Protein AF-A0A078K317-F1 (afdb_monomer_lite)

Secondary structure (DSSP, 8-state):
----PPPPPSS-TT--TTHHHHTT---GGGHHHHHHH-HHHHHHHHHSHHHHHHHHHHHTT----HHHHHHHHT-

Radius of gyration: 13.92 Å; chains: 1; bounding box: 37×32×30 Å

pLDDT: mean 71.1, std 11.13, range [41.59, 84.56]

Structure (mmCIF, N/CA/C/O backbone):
data_AF-A0A078K317-F1
#
_entry.id   AF-A0A078K317-F1
#
loop_
_atom_site.group_PDB
_atom_site.id
_atom_site.type_symbol
_atom_site.label_atom_id
_atom_site.label_alt_id
_atom_site.label_comp_id
_atom_site.label_asym_id
_atom_site.label_entity_id
_atom_site.label_seq_id
_atom_site.pdbx_PDB_ins_code
_atom_site.Cartn_x
_atom_site.Cartn_y
_atom_site.Cartn_z
_atom_site.occupancy
_atom_site.B_iso_or_equiv
_atom_site.auth_seq_id
_atom_site.auth_comp_id
_atom_site.auth_asym_id
_atom_site.auth_atom_id
_atom_site.pdbx_PDB_model_num
ATOM 1 N N . MET A 1 1 ? -25.289 20.078 -5.705 1.00 41.59 1 MET A N 1
ATOM 2 C CA . MET A 1 1 ? -24.053 19.360 -6.060 1.00 41.59 1 MET A CA 1
ATOM 3 C C . MET A 1 1 ? -23.361 19.114 -4.743 1.00 41.59 1 MET A C 1
ATOM 5 O O . MET A 1 1 ? -22.890 20.068 -4.137 1.00 41.59 1 MET A O 1
ATOM 9 N N . GLU A 1 2 ? -23.499 17.902 -4.216 1.00 50.22 2 GLU A N 1
ATOM 10 C CA . GLU A 1 2 ? -22.787 17.500 -3.006 1.00 50.22 2 GLU A CA 1
ATOM 11 C C . GLU A 1 2 ? -21.302 17.584 -3.359 1.00 50.22 2 GLU A C 1
ATOM 13 O O . GLU A 1 2 ? -20.874 17.001 -4.353 1.00 50.22 2 GLU A O 1
ATOM 18 N N . MET A 1 3 ? -20.552 18.447 -2.676 1.00 52.09 3 MET A N 1
ATOM 19 C CA . MET A 1 3 ? -19.107 18.461 -2.847 1.00 52.09 3 MET A CA 1
ATOM 20 C C . MET A 1 3 ? -18.634 17.129 -2.285 1.00 52.09 3 MET A C 1
ATOM 22 O O . MET A 1 3 ? -18.707 16.967 -1.067 1.00 52.09 3 MET A O 1
ATOM 26 N N . ASP A 1 4 ? -18.232 16.193 -3.151 1.00 60.03 4 ASP A N 1
ATOM 27 C CA . ASP A 1 4 ? -17.549 14.967 -2.740 1.00 60.03 4 ASP A CA 1
ATOM 28 C C . ASP A 1 4 ? -16.466 15.378 -1.744 1.00 60.03 4 ASP A C 1
ATOM 30 O O . ASP A 1 4 ? -15.499 16.067 -2.091 1.00 60.03 4 ASP A O 1
ATOM 34 N N . GLN A 1 5 ? -16.709 15.087 -0.465 1.00 64.44 5 GLN A N 1
ATOM 35 C CA . GLN A 1 5 ? -15.772 15.447 0.580 1.00 64.44 5 GLN A CA 1
ATOM 36 C C . GLN A 1 5 ? -14.500 14.675 0.280 1.00 64.44 5 GLN A C 1
ATOM 38 O O . GLN A 1 5 ? -14.526 13.452 0.156 1.00 64.44 5 GLN A O 1
ATOM 43 N N . LEU A 1 6 ? -13.395 15.404 0.121 1.00 61.09 6 LEU A N 1
ATOM 44 C CA . LEU A 1 6 ? -12.108 14.770 -0.103 1.00 61.09 6 LEU A CA 1
ATOM 45 C C . LEU A 1 6 ? -11.840 13.763 1.030 1.00 61.09 6 LEU A C 1
ATOM 47 O O . LEU A 1 6 ? -12.163 14.061 2.189 1.00 61.09 6 LEU A O 1
ATOM 51 N N . PRO A 1 7 ? -11.245 12.600 0.708 1.00 62.03 7 PRO A N 1
ATOM 52 C CA . PRO A 1 7 ? -10.931 11.574 1.692 1.00 62.03 7 PRO A CA 1
ATOM 53 C C . PRO A 1 7 ? -10.115 12.152 2.850 1.00 62.03 7 PRO A C 1
ATOM 55 O O . PRO A 1 7 ? -9.313 13.081 2.668 1.00 62.03 7 PRO A O 1
ATOM 58 N N . LYS A 1 8 ? -10.299 11.613 4.058 1.00 69.19 8 LYS A N 1
ATOM 59 C CA . LYS A 1 8 ? -9.589 12.122 5.239 1.00 69.19 8 LYS A CA 1
ATOM 60 C C . LYS A 1 8 ? -8.085 11.943 5.066 1.00 69.19 8 LYS A C 1
ATOM 62 O O . LYS A 1 8 ? -7.575 10.834 4.916 1.00 69.19 8 LYS A O 1
ATOM 67 N N . THR A 1 9 ? -7.343 13.044 5.156 1.00 65.25 9 THR A N 1
ATOM 68 C CA . THR A 1 9 ? -5.891 12.988 4.997 1.00 65.25 9 THR A CA 1
ATOM 69 C C . THR A 1 9 ? -5.234 12.320 6.210 1.00 65.25 9 THR A C 1
ATOM 71 O O . THR A 1 9 ? -5.500 12.652 7.366 1.00 65.25 9 THR A O 1
ATOM 74 N N . LEU A 1 10 ? -4.332 11.367 5.953 1.00 66.50 10 LEU A N 1
ATOM 75 C CA . LEU A 1 10 ? -3.546 10.692 6.999 1.00 66.50 10 LEU A CA 1
ATOM 76 C C . LEU A 1 10 ? -2.574 11.630 7.724 1.00 66.50 10 LEU A C 1
ATOM 78 O O . LEU A 1 10 ? -2.209 11.392 8.876 1.00 66.50 10 LEU A O 1
ATOM 82 N N . PHE A 1 11 ? -2.126 12.669 7.027 1.00 67.31 11 PHE A N 1
ATOM 83 C CA . PHE A 1 11 ? -1.244 13.706 7.537 1.00 67.31 11 PHE A CA 1
ATOM 84 C C . PHE A 1 11 ? -1.882 15.066 7.264 1.00 67.31 11 PHE A C 1
ATOM 86 O O . PHE A 1 11 ? -2.686 15.215 6.341 1.00 67.31 11 PHE A O 1
ATOM 93 N N . LYS A 1 12 ? -1.554 16.060 8.091 1.00 73.12 12 LYS A N 1
ATOM 94 C CA . LYS A 1 12 ? -1.884 17.450 7.766 1.00 73.12 12 LYS A CA 1
ATOM 95 C C . LYS A 1 12 ? -0.955 17.911 6.650 1.00 73.12 12 LYS A C 1
ATOM 97 O O . LYS A 1 12 ? 0.211 17.515 6.645 1.00 73.12 12 LYS A O 1
ATOM 102 N N . GLU A 1 13 ? -1.459 18.779 5.786 1.00 63.03 13 GLU A N 1
ATOM 103 C CA . GLU A 1 13 ? -0.668 19.395 4.723 1.00 63.03 13 GLU A CA 1
ATOM 104 C C . GLU A 1 13 ? 0.639 19.980 5.292 1.00 63.03 13 GLU A C 1
ATOM 106 O O . GLU A 1 13 ? 0.623 20.742 6.264 1.00 63.03 13 GLU A O 1
ATOM 111 N N . GLY A 1 14 ? 1.780 19.548 4.748 1.00 66.62 14 GLY A N 1
ATOM 112 C CA . GLY A 1 14 ? 3.115 19.991 5.159 1.00 66.62 14 GLY A CA 1
ATOM 113 C C . GLY A 1 14 ? 3.717 19.232 6.348 1.00 66.62 14 GLY A C 1
ATOM 114 O O . GLY A 1 14 ? 4.841 19.526 6.754 1.00 66.62 14 GLY A O 1
ATOM 115 N N . THR A 1 15 ? 3.011 18.249 6.915 1.00 69.81 15 THR A N 1
A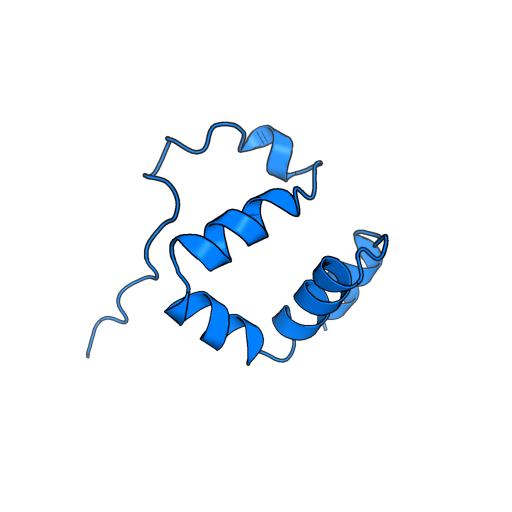TOM 116 C CA . THR A 1 15 ? 3.527 17.395 8.009 1.00 69.81 15 THR A CA 1
ATOM 117 C C . THR A 1 15 ? 4.025 16.033 7.528 1.00 69.81 15 THR A C 1
ATOM 119 O O . THR A 1 15 ? 4.449 15.191 8.329 1.00 69.81 15 THR A O 1
ATOM 122 N N . GLU A 1 16 ? 4.014 15.800 6.217 1.00 72.06 16 GLU A N 1
ATOM 123 C CA . GLU A 1 16 ? 4.554 14.604 5.594 1.00 72.06 16 GLU A CA 1
ATOM 124 C C . GLU A 1 16 ? 6.072 14.549 5.799 1.00 72.06 16 GLU A C 1
ATOM 126 O O . GLU A 1 16 ? 6.866 15.105 5.048 1.00 72.06 16 GLU A O 1
ATOM 131 N N . THR A 1 17 ? 6.494 13.826 6.834 1.00 62.28 17 THR A N 1
ATOM 132 C CA . THR A 1 17 ? 7.898 13.780 7.284 1.00 62.28 17 THR A CA 1
ATOM 133 C C . THR A 1 17 ? 8.942 13.403 6.224 1.00 62.28 17 THR A C 1
ATOM 135 O O . THR A 1 17 ? 10.132 13.545 6.498 1.00 62.28 17 THR A O 1
ATOM 138 N N . GLN A 1 18 ? 8.562 12.842 5.067 1.00 60.19 18 GLN A N 1
ATOM 139 C CA . GLN A 1 18 ? 9.504 12.215 4.128 1.00 60.19 18 GLN A CA 1
ATOM 140 C C . GLN A 1 18 ? 9.072 12.291 2.651 1.00 60.19 18 GLN A C 1
ATOM 142 O O . GLN A 1 18 ? 9.296 11.324 1.922 1.00 60.19 18 GLN A O 1
ATOM 147 N N . VAL A 1 19 ? 8.489 13.410 2.197 1.00 53.72 19 VAL A N 1
ATOM 148 C CA . VAL A 1 19 ? 8.029 13.596 0.796 1.00 53.72 19 VAL A CA 1
ATOM 149 C C . VAL A 1 19 ? 9.129 13.265 -0.223 1.00 53.72 19 VAL A C 1
ATOM 151 O O . VAL A 1 19 ? 8.898 12.502 -1.156 1.00 53.72 19 VAL A O 1
ATOM 154 N N . GLU A 1 20 ? 10.365 13.713 0.016 1.00 51.34 20 GLU A N 1
ATOM 155 C CA . GLU A 1 20 ? 11.510 13.436 -0.870 1.00 51.34 20 GLU A CA 1
ATOM 156 C C . GLU A 1 20 ? 11.879 11.944 -0.966 1.00 51.34 20 GLU A C 1
ATOM 158 O O . GLU A 1 20 ? 12.413 11.492 -1.977 1.00 51.34 20 GLU A O 1
ATOM 163 N N . LYS A 1 21 ? 11.570 11.139 0.062 1.00 49.81 21 LYS A N 1
ATOM 164 C CA . LYS A 1 21 ? 11.851 9.689 0.079 1.00 49.81 21 LYS A CA 1
ATOM 165 C C . LYS A 1 21 ? 10.707 8.851 -0.484 1.00 49.81 21 LYS A C 1
ATOM 167 O O . LYS A 1 21 ? 10.916 7.658 -0.721 1.00 49.81 21 LYS A O 1
ATOM 172 N N . VAL A 1 22 ? 9.532 9.443 -0.717 1.00 49.81 22 VAL A N 1
ATOM 173 C CA . VAL A 1 22 ? 8.404 8.771 -1.388 1.00 49.81 22 VAL A CA 1
ATOM 174 C C . VAL A 1 22 ? 8.814 8.347 -2.799 1.00 49.81 22 VAL A C 1
ATOM 176 O O . VAL A 1 22 ? 8.469 7.250 -3.227 1.00 49.81 22 VAL A O 1
ATOM 179 N N . ASN A 1 23 ? 9.654 9.144 -3.465 1.00 43.78 23 ASN A N 1
ATOM 180 C CA . ASN A 1 23 ? 10.061 8.913 -4.851 1.00 43.78 23 ASN A CA 1
ATOM 181 C C . ASN A 1 23 ? 11.083 7.769 -5.042 1.00 43.78 23 ASN A C 1
ATOM 183 O O . ASN A 1 23 ? 11.431 7.439 -6.167 1.00 43.78 23 ASN A O 1
ATOM 187 N N . ASN A 1 24 ? 11.575 7.150 -3.959 1.00 47.75 24 ASN A N 1
ATOM 188 C CA . ASN A 1 24 ? 12.516 6.020 -4.048 1.00 47.75 24 ASN A CA 1
ATOM 189 C C . ASN A 1 24 ? 12.305 4.922 -2.997 1.00 47.75 24 ASN A C 1
ATOM 191 O O . ASN A 1 24 ? 13.003 3.910 -3.002 1.00 47.75 24 ASN A O 1
ATOM 195 N N . THR A 1 25 ? 11.342 5.093 -2.090 1.00 50.41 25 THR A N 1
ATOM 196 C CA . THR A 1 25 ? 11.058 4.112 -1.043 1.00 50.41 25 THR A CA 1
ATOM 197 C C . THR A 1 25 ? 9.567 3.839 -1.021 1.00 50.41 25 THR A C 1
ATOM 199 O O . THR A 1 25 ? 8.787 4.525 -0.364 1.00 50.41 25 THR A O 1
ATOM 202 N N . CYS A 1 26 ? 9.182 2.789 -1.735 1.00 54.88 26 CYS A N 1
ATOM 203 C CA . CYS A 1 26 ? 7.883 2.148 -1.626 1.00 54.88 26 CYS A CA 1
ATOM 204 C C . CYS A 1 26 ? 7.675 1.608 -0.199 1.00 54.88 26 CYS A C 1
ATOM 206 O O . CYS A 1 26 ? 7.930 0.443 0.107 1.00 54.88 26 CYS A O 1
ATOM 208 N N . ARG A 1 27 ? 7.276 2.485 0.727 1.00 63.16 27 ARG A N 1
ATOM 209 C CA . ARG A 1 27 ? 7.050 2.133 2.129 1.00 63.16 27 ARG A CA 1
ATOM 210 C C . ARG A 1 27 ? 5.653 1.583 2.306 1.00 63.16 27 ARG A C 1
ATOM 212 O O . ARG A 1 27 ? 4.746 2.245 2.795 1.00 63.16 27 ARG A O 1
ATOM 219 N N . THR A 1 28 ? 5.546 0.303 2.016 1.00 65.00 28 THR A N 1
ATOM 220 C CA . THR A 1 28 ? 4.410 -0.554 2.347 1.00 65.00 28 THR A CA 1
ATOM 221 C C . THR A 1 28 ? 4.006 -0.517 3.835 1.00 65.00 28 THR A C 1
ATOM 223 O O . THR A 1 28 ? 2.905 -0.916 4.202 1.00 65.00 28 THR A O 1
ATOM 226 N N . SER A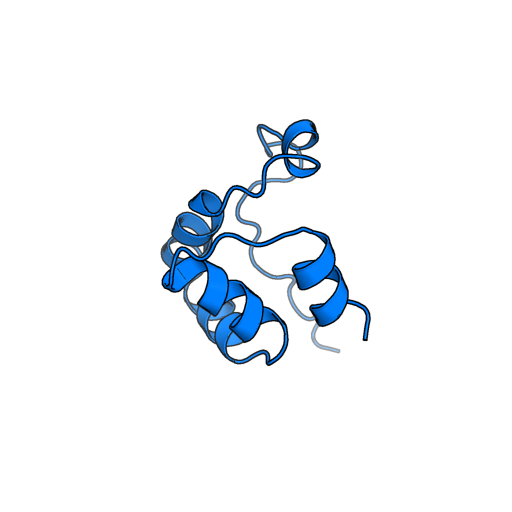 1 29 ? 4.847 0.024 4.727 1.00 68.44 29 SER A N 1
ATOM 227 C CA . SER A 1 29 ? 4.494 0.315 6.124 1.00 68.44 29 SER A CA 1
ATOM 228 C C . SER A 1 29 ? 3.415 1.393 6.295 1.00 68.44 29 SER A C 1
ATOM 230 O O . SER A 1 29 ? 2.768 1.418 7.342 1.00 68.44 29 SER A O 1
ATOM 232 N N . ILE A 1 30 ? 3.189 2.258 5.297 1.00 73.56 30 ILE A N 1
ATOM 233 C CA . ILE A 1 30 ? 2.117 3.262 5.339 1.00 73.56 30 ILE A CA 1
ATOM 234 C C . ILE A 1 30 ? 0.731 2.626 5.205 1.00 73.56 30 ILE A C 1
ATOM 236 O O . ILE A 1 30 ? -0.206 3.103 5.834 1.00 73.56 30 ILE A O 1
ATOM 240 N N . LEU A 1 31 ? 0.623 1.499 4.492 1.00 75.06 31 LEU A N 1
ATOM 241 C CA . LEU A 1 31 ? -0.640 0.782 4.291 1.00 75.06 31 LEU A CA 1
ATOM 242 C C . LEU A 1 31 ? -1.233 0.289 5.616 1.00 75.06 31 LEU A C 1
ATOM 244 O O . LEU A 1 31 ? -2.431 0.420 5.827 1.00 75.06 31 LEU A O 1
ATOM 248 N N . LYS A 1 32 ? -0.387 -0.115 6.577 1.00 76.06 32 LYS A N 1
ATOM 249 C CA . LYS A 1 32 ? -0.835 -0.440 7.947 1.00 76.06 32 LYS A CA 1
ATOM 250 C C . LYS A 1 32 ? -1.475 0.745 8.670 1.00 76.06 32 LYS A C 1
ATOM 252 O O . LYS A 1 32 ? -2.302 0.561 9.556 1.00 76.06 32 LYS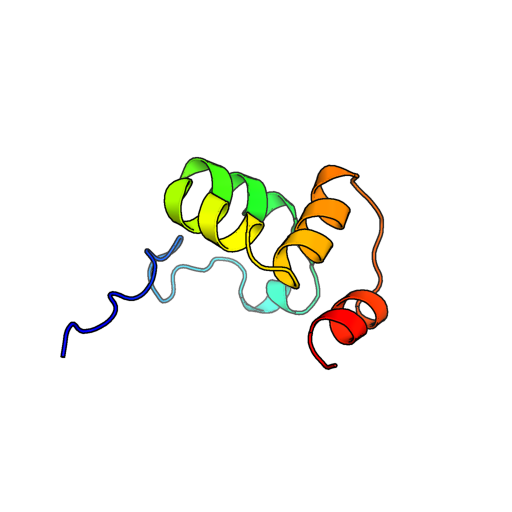 A O 1
ATOM 257 N N . LYS A 1 33 ? -1.034 1.970 8.365 1.00 77.75 33 LYS A N 1
ATOM 258 C CA . LYS A 1 33 ? -1.619 3.186 8.943 1.00 77.75 33 LYS A CA 1
ATOM 259 C C . LYS A 1 33 ? -2.930 3.531 8.242 1.00 77.75 33 LYS A C 1
ATOM 261 O O . LYS A 1 33 ? -3.868 3.891 8.938 1.00 77.75 33 LYS A O 1
ATOM 266 N N . VAL A 1 34 ? -3.002 3.380 6.917 1.00 77.31 34 VAL A N 1
ATOM 267 C CA . VAL A 1 34 ? -4.247 3.567 6.149 1.00 77.31 34 VAL A CA 1
ATOM 268 C C . VAL A 1 34 ? -5.338 2.644 6.696 1.00 77.31 34 VAL A C 1
ATOM 270 O O . VAL A 1 34 ? -6.380 3.133 7.109 1.00 77.31 34 VAL A O 1
ATOM 273 N N . GLU A 1 35 ? -5.050 1.346 6.822 1.00 79.94 35 GLU A N 1
ATOM 274 C CA . GLU A 1 35 ? -5.987 0.355 7.369 1.00 79.94 35 GLU A CA 1
ATOM 275 C C . GLU A 1 35 ? -6.479 0.738 8.776 1.00 79.94 35 GLU A C 1
ATOM 277 O O . GLU A 1 35 ? -7.667 0.656 9.068 1.00 79.94 35 GLU A O 1
ATOM 282 N N . LYS A 1 36 ? -5.578 1.220 9.645 1.00 79.56 36 LYS A N 1
ATOM 283 C CA . LYS A 1 36 ? -5.907 1.557 11.039 1.00 79.56 36 LYS A CA 1
ATOM 284 C C . LYS A 1 36 ? -6.692 2.862 11.203 1.00 79.56 36 LYS A C 1
ATOM 286 O O . LYS A 1 36 ? -7.545 2.948 12.081 1.00 79.56 36 LYS A O 1
ATOM 291 N N . TYR A 1 37 ? -6.325 3.909 10.468 1.00 78.56 37 TYR A N 1
ATOM 292 C CA . TYR A 1 37 ? -6.889 5.251 10.661 1.00 78.56 37 TYR A CA 1
ATOM 293 C C . TYR A 1 37 ? -8.059 5.540 9.720 1.00 78.56 37 TYR A C 1
ATOM 295 O O . TYR A 1 37 ? -8.837 6.454 9.991 1.00 78.56 37 TYR A O 1
ATOM 303 N N . VAL A 1 38 ? -8.179 4.776 8.634 1.00 81.81 38 VAL A N 1
ATOM 304 C CA . VAL A 1 38 ? -9.084 5.058 7.523 1.00 81.81 38 VAL A CA 1
ATOM 305 C C . VAL A 1 38 ? -9.677 3.755 6.964 1.00 81.81 38 VAL A C 1
ATOM 307 O O . VAL A 1 38 ? -9.626 3.470 5.773 1.00 81.81 38 VAL A O 1
ATOM 310 N N . GLU A 1 39 ? -10.244 2.931 7.848 1.00 80.56 39 GLU A N 1
ATOM 311 C CA . GLU A 1 39 ? -10.737 1.589 7.502 1.00 80.56 39 GLU A CA 1
ATOM 312 C C . GLU A 1 39 ? -11.859 1.601 6.444 1.00 80.56 39 GLU A C 1
ATOM 314 O O . GLU A 1 39 ? -11.913 0.717 5.589 1.00 80.56 39 GLU A O 1
ATOM 319 N N . ALA A 1 40 ? -12.749 2.599 6.483 1.00 80.69 40 ALA A N 1
ATOM 320 C CA . ALA A 1 40 ? -13.863 2.711 5.538 1.00 80.69 40 ALA A CA 1
ATOM 321 C C . ALA A 1 40 ? -13.369 2.961 4.103 1.00 80.69 40 ALA A C 1
ATOM 323 O O . ALA A 1 40 ? -13.670 2.178 3.207 1.00 80.69 40 ALA A O 1
ATOM 324 N N . GLU A 1 41 ? -12.529 3.982 3.912 1.00 80.38 41 GLU A N 1
ATOM 325 C CA . GLU A 1 41 ? -11.947 4.308 2.602 1.00 80.38 41 GLU A CA 1
ATOM 326 C C . GLU A 1 41 ? -10.976 3.198 2.155 1.00 80.38 41 GLU A C 1
ATOM 328 O O . GLU A 1 41 ? -10.890 2.875 0.976 1.00 80.38 41 GLU A O 1
ATOM 333 N N . TYR A 1 42 ? -10.296 2.525 3.093 1.00 81.06 42 TYR A N 1
ATOM 334 C CA . TYR A 1 42 ? -9.463 1.361 2.783 1.00 81.06 42 TYR A CA 1
ATOM 335 C C . TYR A 1 42 ? -10.275 0.207 2.174 1.00 81.06 42 TYR A C 1
ATOM 337 O O . TYR A 1 42 ? -9.840 -0.397 1.196 1.00 81.06 42 TYR A O 1
ATOM 345 N N . LYS A 1 43 ? -11.468 -0.083 2.709 1.00 82.19 43 LYS A N 1
ATOM 346 C CA . LYS A 1 43 ? -12.374 -1.106 2.159 1.00 82.19 43 LYS A CA 1
ATOM 347 C C . LYS A 1 43 ? -12.897 -0.739 0.772 1.00 82.19 43 LYS A C 1
ATOM 349 O O . LYS A 1 43 ? -13.010 -1.624 -0.071 1.00 82.19 43 LYS A O 1
ATOM 354 N N . GLU A 1 44 ? -13.170 0.538 0.524 1.00 83.88 44 GLU A N 1
ATOM 355 C CA . GLU A 1 44 ? -13.546 1.019 -0.811 1.00 83.88 44 GLU A CA 1
ATOM 356 C C . GLU A 1 44 ? -12.393 0.850 -1.809 1.00 83.88 44 GLU A C 1
ATOM 358 O O . GLU A 1 44 ? -12.589 0.300 -2.891 1.00 83.88 44 GLU A O 1
ATOM 363 N N . VAL A 1 45 ? -11.169 1.211 -1.411 1.00 79.25 45 VAL A N 1
ATOM 364 C CA . VAL A 1 45 ? -9.952 1.049 -2.227 1.00 79.25 45 VAL A CA 1
ATOM 365 C C . VAL A 1 45 ? -9.637 -0.426 -2.510 1.00 79.25 45 VAL A C 1
ATOM 367 O O . VAL A 1 45 ? -9.134 -0.745 -3.584 1.00 79.25 45 VAL A O 1
ATOM 370 N N . LEU A 1 46 ? -9.956 -1.350 -1.597 1.00 79.94 46 LEU A N 1
ATOM 371 C CA . LEU A 1 46 ? -9.840 -2.793 -1.855 1.00 79.94 46 LEU A CA 1
ATOM 372 C C . LEU A 1 46 ? -10.834 -3.297 -2.911 1.00 79.94 46 LEU A C 1
ATOM 374 O O . LEU A 1 46 ? -10.554 -4.295 -3.572 1.00 79.94 46 LEU A O 1
ATOM 378 N N . GLY A 1 47 ? -11.981 -2.633 -3.068 1.00 81.38 47 GLY A N 1
ATOM 379 C CA . GLY A 1 47 ? -12.955 -2.942 -4.115 1.00 81.38 47 GLY A CA 1
ATOM 380 C C . GLY A 1 47 ? -12.527 -2.466 -5.505 1.00 81.38 47 GLY A C 1
ATOM 381 O O . GLY A 1 47 ? -13.073 -2.931 -6.505 1.00 81.38 47 GLY A O 1
ATOM 382 N N . ASP A 1 48 ? -11.546 -1.565 -5.583 1.00 84.56 48 ASP A N 1
ATOM 383 C CA . ASP A 1 48 ? -11.045 -1.043 -6.845 1.00 84.56 48 ASP A CA 1
ATOM 384 C C . ASP A 1 48 ? -10.140 -2.082 -7.560 1.00 84.56 48 ASP A C 1
ATOM 386 O O . ASP A 1 48 ? -9.171 -2.586 -6.978 1.00 84.56 48 ASP A O 1
ATOM 390 N N . PRO A 1 49 ? -10.407 -2.428 -8.836 1.00 81.56 49 PRO A N 1
ATOM 391 C CA . PRO A 1 49 ? -9.652 -3.453 -9.565 1.00 81.56 49 PRO A CA 1
ATOM 392 C C . PRO A 1 49 ? -8.168 -3.127 -9.785 1.00 81.56 49 PRO A C 1
ATOM 394 O O . PRO A 1 49 ? -7.369 -4.037 -10.012 1.00 81.56 49 PRO A O 1
ATOM 397 N N . LEU A 1 50 ? -7.799 -1.844 -9.769 1.00 81.06 50 LEU A N 1
ATOM 398 C CA . LEU A 1 50 ? -6.424 -1.389 -9.929 1.00 81.06 50 LEU A CA 1
ATOM 399 C C . LEU A 1 50 ? -5.683 -1.454 -8.590 1.00 81.06 50 LEU A C 1
ATOM 401 O O . LEU A 1 50 ? -4.583 -2.006 -8.511 1.00 81.06 50 LEU A O 1
ATOM 405 N N . PHE A 1 51 ? -6.286 -0.922 -7.529 1.00 78.25 51 PHE A N 1
ATOM 406 C CA . PHE A 1 51 ? -5.660 -0.899 -6.208 1.00 78.25 51 PHE A CA 1
ATOM 407 C C . PHE A 1 51 ? -5.652 -2.263 -5.520 1.00 78.25 51 PHE A C 1
ATOM 409 O O . PHE A 1 51 ? -4.680 -2.564 -4.827 1.00 78.25 51 PHE A O 1
ATOM 416 N N . SER A 1 52 ? -6.651 -3.116 -5.755 1.00 82.56 52 SER A N 1
ATOM 417 C CA . SER A 1 52 ? -6.671 -4.502 -5.258 1.00 82.56 52 SER A CA 1
ATOM 418 C C . SER A 1 52 ? -5.414 -5.277 -5.664 1.00 82.56 52 SER A C 1
ATOM 420 O O . SER A 1 52 ? -4.775 -5.887 -4.812 1.00 82.56 52 SER A O 1
ATOM 422 N N . GLN A 1 53 ? -4.963 -5.150 -6.917 1.00 80.19 53 GLN A N 1
ATOM 423 C CA . GLN A 1 53 ? -3.740 -5.806 -7.406 1.00 80.19 53 GLN A CA 1
ATOM 424 C C . GLN A 1 53 ? -2.482 -5.313 -6.676 1.00 80.19 53 GLN A C 1
ATOM 426 O O . GLN A 1 53 ? -1.577 -6.091 -6.365 1.00 80.19 53 GLN A O 1
ATOM 431 N N . VAL A 1 54 ? -2.422 -4.014 -6.371 1.00 79.81 54 VAL A N 1
ATOM 432 C CA . VAL A 1 54 ? -1.316 -3.422 -5.606 1.00 79.81 54 VAL A CA 1
ATOM 433 C C . VAL A 1 54 ? -1.359 -3.876 -4.143 1.00 79.81 54 VAL A C 1
ATOM 435 O O . VAL A 1 54 ? -0.310 -4.161 -3.555 1.00 79.81 54 VAL A O 1
ATOM 438 N N . MET A 1 55 ? -2.553 -3.996 -3.555 1.00 79.38 55 MET A N 1
ATOM 439 C CA . MET A 1 55 ? -2.717 -4.500 -2.189 1.00 79.38 55 MET A CA 1
ATOM 440 C C . MET A 1 55 ? -2.399 -5.985 -2.077 1.00 79.38 55 MET A C 1
ATOM 442 O O . MET A 1 55 ? -1.762 -6.379 -1.104 1.00 79.38 55 MET A O 1
ATOM 446 N N . ASP A 1 56 ? -2.729 -6.798 -3.075 1.00 82.69 56 ASP A N 1
ATOM 447 C CA . ASP A 1 56 ? -2.373 -8.215 -3.081 1.00 82.69 56 ASP A CA 1
ATOM 448 C C . ASP A 1 56 ? -0.856 -8.412 -3.075 1.00 82.69 56 ASP A C 1
ATOM 450 O O . ASP A 1 56 ? -0.345 -9.233 -2.311 1.00 82.69 56 ASP A O 1
ATOM 454 N N . ILE A 1 57 ? -0.110 -7.615 -3.846 1.00 81.50 57 ILE A N 1
ATOM 455 C CA . ILE A 1 57 ? 1.361 -7.614 -3.804 1.00 81.50 57 ILE A CA 1
ATO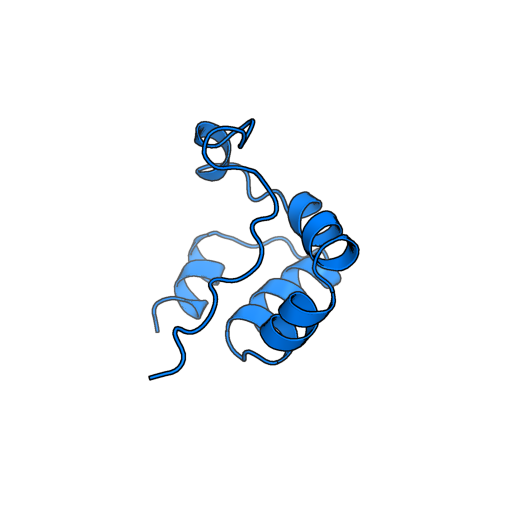M 456 C C . ILE A 1 57 ? 1.860 -7.302 -2.389 1.00 81.50 57 ILE A C 1
ATOM 458 O O . ILE A 1 57 ? 2.782 -7.958 -1.893 1.00 81.50 57 ILE A O 1
ATOM 462 N N . TYR A 1 58 ? 1.237 -6.329 -1.721 1.00 77.88 58 TYR A N 1
ATOM 463 C CA . TYR A 1 58 ? 1.576 -5.969 -0.350 1.00 77.88 58 TYR A CA 1
ATOM 464 C C . TYR A 1 58 ? 1.269 -7.086 0.659 1.00 77.88 58 TYR A C 1
ATOM 466 O O . TYR A 1 58 ? 2.153 -7.461 1.437 1.00 77.88 58 TYR A O 1
ATOM 474 N N . VAL A 1 59 ? 0.046 -7.625 0.645 1.00 79.88 59 VAL A N 1
ATOM 475 C CA . VAL A 1 59 ? -0.438 -8.661 1.574 1.00 79.88 59 VAL A CA 1
ATOM 476 C C . VAL A 1 59 ? 0.408 -9.925 1.454 1.00 79.88 59 VAL A C 1
ATOM 478 O O . VAL A 1 59 ? 0.863 -10.470 2.462 1.00 79.88 59 VAL A O 1
ATOM 481 N N . HIS A 1 60 ? 0.715 -10.334 0.223 1.00 83.56 60 HIS A N 1
ATOM 482 C CA . HIS A 1 60 ? 1.546 -11.503 -0.055 1.00 83.56 60 HIS A CA 1
ATOM 483 C C . HIS A 1 60 ? 3.052 -11.224 0.085 1.00 83.56 60 HIS A C 1
ATOM 485 O O . HIS A 1 60 ? 3.865 -12.119 -0.142 1.00 83.56 60 HIS A O 1
ATOM 491 N N . LYS A 1 61 ? 3.442 -10.002 0.489 1.00 77.38 61 LYS A N 1
ATOM 492 C CA . LYS A 1 61 ? 4.837 -9.549 0.646 1.00 77.38 61 LYS A CA 1
ATOM 493 C C . LYS A 1 61 ? 5.691 -9.818 -0.596 1.00 77.38 61 LYS A C 1
ATOM 495 O O . LYS A 1 61 ? 6.890 -10.089 -0.489 1.00 77.38 61 LYS A O 1
ATOM 500 N N . LEU A 1 62 ? 5.072 -9.744 -1.771 1.00 78.12 62 LEU A N 1
ATOM 501 C CA . LEU A 1 62 ? 5.754 -9.945 -3.035 1.00 78.12 62 LEU A CA 1
ATOM 502 C C . LEU A 1 62 ? 6.661 -8.748 -3.308 1.00 78.12 62 LEU A C 1
ATOM 504 O O . LEU A 1 62 ? 6.297 -7.588 -3.101 1.00 78.12 62 LEU A O 1
ATOM 508 N N . GLN A 1 63 ? 7.868 -9.035 -3.783 1.00 72.31 63 GLN A N 1
ATOM 509 C CA . GLN A 1 63 ? 8.724 -8.003 -4.350 1.00 72.31 63 GLN A CA 1
ATOM 510 C C . GLN A 1 63 ? 8.097 -7.540 -5.664 1.00 72.31 63 GLN A C 1
ATOM 512 O O . GLN A 1 63 ? 7.643 -8.356 -6.465 1.00 72.31 63 GLN A O 1
ATOM 517 N N . TYR A 1 64 ? 8.090 -6.235 -5.903 1.00 72.31 64 TYR A N 1
ATOM 518 C CA . TYR A 1 64 ? 7.568 -5.669 -7.137 1.00 72.31 64 TYR A CA 1
ATOM 519 C C . TYR A 1 64 ? 8.563 -4.686 -7.732 1.00 72.31 64 TYR A C 1
ATOM 521 O O . TYR A 1 64 ? 9.286 -3.989 -7.021 1.00 72.31 64 TYR A O 1
ATOM 529 N N . SER A 1 65 ? 8.595 -4.631 -9.061 1.00 76.00 65 SER A N 1
ATOM 530 C CA . SER A 1 65 ? 9.330 -3.590 -9.772 1.00 76.00 65 SER A CA 1
ATOM 531 C C . SER A 1 65 ? 8.406 -2.409 -10.048 1.00 76.00 65 SER A C 1
ATOM 533 O O . SER A 1 65 ? 7.204 -2.588 -10.260 1.00 76.00 65 SER A O 1
ATOM 535 N N . GLY A 1 66 ? 8.966 -1.200 -10.133 1.00 72.25 66 GLY A N 1
ATOM 536 C CA . GLY A 1 66 ? 8.200 -0.026 -10.568 1.00 72.25 66 GLY 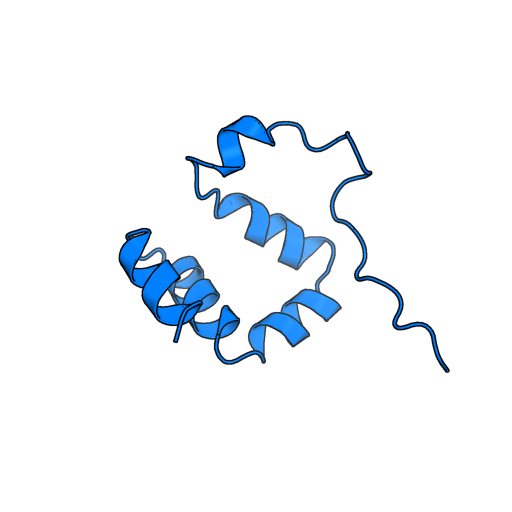A CA 1
ATOM 537 C C . GLY A 1 66 ? 7.540 -0.227 -11.939 1.00 72.25 66 GLY A C 1
ATOM 538 O O . GLY A 1 66 ? 6.458 0.292 -12.182 1.00 72.25 66 GLY A O 1
ATOM 539 N N . ARG A 1 67 ? 8.132 -1.063 -12.806 1.00 77.44 67 ARG A N 1
ATOM 540 C CA . ARG A 1 67 ? 7.597 -1.399 -14.134 1.00 77.44 67 ARG A CA 1
ATOM 541 C C . ARG A 1 67 ? 6.299 -2.215 -14.060 1.00 77.44 67 ARG A C 1
ATOM 543 O O . ARG A 1 67 ? 5.409 -2.004 -14.874 1.00 77.44 67 ARG A O 1
ATOM 550 N N . VAL A 1 68 ? 6.180 -3.105 -13.071 1.00 76.88 68 VAL A N 1
ATOM 551 C CA . VAL A 1 68 ? 4.955 -3.883 -12.817 1.00 76.88 68 VAL A CA 1
ATOM 552 C C . VAL A 1 68 ? 3.835 -2.961 -12.333 1.00 76.88 68 VAL A C 1
ATOM 554 O O . VAL A 1 68 ? 2.749 -2.983 -12.899 1.00 76.88 68 VAL A O 1
ATOM 557 N N . ILE A 1 69 ? 4.119 -2.064 -11.384 1.00 77.19 69 ILE A N 1
ATOM 558 C CA . ILE A 1 69 ? 3.128 -1.080 -10.914 1.00 77.19 69 ILE A CA 1
ATOM 559 C C . ILE A 1 69 ? 2.693 -0.140 -12.045 1.00 77.19 69 ILE A C 1
ATOM 561 O O . ILE A 1 69 ? 1.501 0.084 -12.233 1.00 77.19 69 ILE A O 1
ATOM 565 N N . HIS A 1 70 ? 3.638 0.341 -12.856 1.00 78.50 70 HIS A N 1
ATOM 566 C CA . HIS A 1 70 ? 3.335 1.167 -14.025 1.00 78.50 70 HIS A CA 1
ATOM 567 C C . HIS A 1 70 ? 2.420 0.442 -15.025 1.00 78.50 70 HIS A C 1
ATOM 569 O O . HIS A 1 70 ? 1.534 1.061 -15.602 1.00 78.50 70 HIS A O 1
ATOM 575 N N . SER A 1 71 ? 2.590 -0.872 -15.216 1.00 80.12 71 SER A N 1
ATOM 576 C CA . SER A 1 71 ? 1.719 -1.657 -16.106 1.00 80.12 71 SER A CA 1
ATOM 577 C C . SER A 1 71 ? 0.281 -1.794 -15.602 1.00 80.12 71 SER A C 1
ATOM 579 O O . SER A 1 71 ? -0.627 -1.983 -16.406 1.00 80.12 71 SER A O 1
ATOM 581 N N . PHE A 1 72 ? 0.064 -1.684 -14.289 1.00 75.50 72 PHE A N 1
ATOM 582 C CA . PHE A 1 72 ? -1.279 -1.672 -13.723 1.00 75.50 72 PHE A CA 1
ATOM 583 C C . PHE A 1 72 ? -1.925 -0.299 -13.902 1.00 75.50 72 PHE A C 1
ATOM 585 O O . PHE A 1 72 ? -3.046 -0.220 -14.392 1.00 75.50 72 PHE A O 1
ATOM 592 N N . VAL A 1 73 ? -1.203 0.772 -13.557 1.00 75.56 73 VAL A N 1
ATOM 593 C CA . VAL A 1 73 ? -1.745 2.142 -13.505 1.00 75.56 73 VAL A CA 1
ATOM 594 C C . VAL A 1 73 ? -1.910 2.777 -14.890 1.00 75.56 73 VAL A C 1
ATOM 596 O O . VAL A 1 73 ? -2.840 3.548 -15.093 1.00 75.56 73 VAL A O 1
ATOM 599 N N . CYS A 1 74 ? -1.028 2.470 -15.844 1.00 76.19 74 CYS A N 1
ATOM 600 C CA . CYS A 1 74 ? -0.954 3.157 -1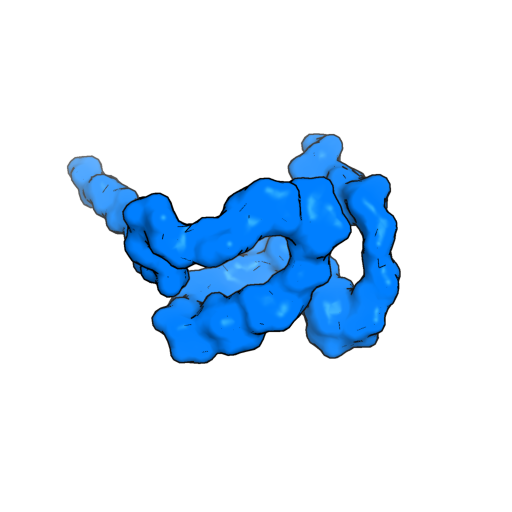7.139 1.00 76.19 74 CYS A CA 1
ATOM 601 C C . CYS A 1 74 ? -1.434 2.294 -18.320 1.00 76.19 74 CYS A C 1
ATOM 603 O O . CYS A 1 74 ? -0.816 2.339 -19.384 1.00 76.19 74 CYS A O 1
ATOM 605 N N . LYS A 1 75 ? -2.477 1.478 -18.123 1.00 60.25 75 LYS A N 1
ATOM 606 C CA . LYS A 1 75 ? -3.134 0.762 -19.229 1.00 60.25 75 LYS A CA 1
ATOM 607 C C . LYS A 1 75 ? -3.717 1.708 -20.274 1.00 60.25 75 LYS A C 1
ATOM 609 O O . LYS A 1 75 ? -4.265 2.757 -19.874 1.00 60.25 75 LYS A O 1
#

Foldseek 3Di:
DPPPPPADDLDDVPRPPCPVCVVPDPPLVVLVSCCVVPVPVNVVLCVDPLSVVVVVCSVVVPDDDPVRNCVSPVD

Organism: Brassica napus (NCBI:txid3708)

Sequence (75 aa):
MEMDQLPKTLFKEGTETQVEKVNNTCRTSILKKVEKYVEAEYKEVLGDPLFSQVMDIYVHKLQYSGRVIHSFVCK